Protein AF-A0AAV1JHA7-F1 (afdb_monomer_lite)

Foldseek 3Di:
DVVVVVVVVVVVVVPPPDPVPVVVVLVVVVVVVVVVLVVQVVVLVVCCVVPVPPPVSVVSVLVSVVVLLVVLVVSLVVLVVCVVVVVDDPVSVVVSCVSNDDDNDDSVNVD

Structure (mmCIF, N/CA/C/O backbone):
data_AF-A0AAV1JHA7-F1
#
_entry.id   AF-A0AAV1JHA7-F1
#
loop_
_atom_site.group_PDB
_atom_site.id
_atom_site.type_symbol
_atom_site.label_atom_id
_atom_site.label_alt_id
_atom_site.label_comp_id
_atom_site.label_asym_id
_atom_site.label_entity_id
_atom_site.label_seq_id
_atom_site.pdbx_PDB_ins_code
_atom_site.Cartn_x
_atom_site.Cartn_y
_atom_site.Cartn_z
_atom_site.occupancy
_atom_site.B_iso_or_equiv
_atom_site.auth_seq_id
_atom_site.auth_comp_id
_atom_site.auth_asym_id
_atom_site.auth_atom_id
_atom_site.pdbx_PDB_model_num
ATOM 1 N N . MET A 1 1 ? -42.515 -2.519 40.499 1.00 53.12 1 MET A N 1
ATOM 2 C CA . MET A 1 1 ? -41.252 -1.765 40.286 1.00 53.12 1 MET A CA 1
ATOM 3 C C . MET A 1 1 ? -40.104 -2.574 39.661 1.00 53.12 1 MET A C 1
ATOM 5 O O . MET A 1 1 ? -39.169 -1.951 39.180 1.00 53.12 1 MET A O 1
ATOM 9 N N . ALA A 1 2 ? -40.150 -3.915 39.604 1.00 53.50 2 ALA A N 1
ATOM 10 C CA . ALA A 1 2 ? -39.096 -4.718 38.959 1.00 53.50 2 ALA A CA 1
ATOM 11 C C . ALA A 1 2 ? -39.153 -4.698 37.414 1.00 53.50 2 ALA A C 1
ATOM 13 O O . ALA A 1 2 ? -38.124 -4.555 36.762 1.00 53.50 2 ALA A O 1
ATOM 14 N N . TYR A 1 3 ? -40.354 -4.740 36.825 1.00 51.75 3 TYR A N 1
ATOM 15 C CA . TYR A 1 3 ? -40.548 -4.763 35.366 1.00 51.75 3 TYR A CA 1
ATOM 16 C C . TYR A 1 3 ? -40.016 -3.516 34.640 1.00 51.75 3 TYR A C 1
ATOM 18 O O . TYR A 1 3 ? -39.427 -3.630 33.568 1.00 51.75 3 TYR A O 1
ATOM 26 N N . LEU A 1 4 ? -40.139 -2.336 35.258 1.00 50.50 4 LEU A N 1
ATOM 27 C CA . LEU A 1 4 ? -39.656 -1.073 34.686 1.00 50.50 4 LEU A CA 1
ATOM 28 C C . LEU A 1 4 ? -38.120 -1.038 34.562 1.00 50.50 4 LEU A C 1
ATOM 30 O O . LEU A 1 4 ? -37.595 -0.395 33.661 1.00 50.50 4 LEU A O 1
ATOM 34 N N . ARG A 1 5 ? -37.404 -1.762 35.439 1.00 51.50 5 ARG A N 1
ATOM 35 C CA . ARG A 1 5 ? -35.935 -1.870 35.418 1.00 51.50 5 ARG A CA 1
ATOM 36 C C . ARG A 1 5 ? -35.426 -2.853 34.359 1.00 51.50 5 ARG A C 1
ATOM 38 O O . ARG A 1 5 ? -34.333 -2.673 33.837 1.00 51.50 5 ARG A O 1
ATOM 45 N N . ILE A 1 6 ? -36.214 -3.877 34.030 1.00 57.44 6 ILE A N 1
ATOM 46 C CA . ILE A 1 6 ? -35.874 -4.854 32.983 1.00 57.44 6 ILE A CA 1
ATOM 47 C C . ILE A 1 6 ? -36.024 -4.214 31.596 1.00 57.44 6 ILE A C 1
ATOM 49 O O . ILE A 1 6 ? -35.157 -4.382 30.741 1.00 57.44 6 ILE A O 1
ATOM 53 N N . LEU A 1 7 ? -37.077 -3.415 31.395 1.00 53.12 7 LEU A N 1
ATOM 54 C CA . LEU A 1 7 ? -37.319 -2.684 30.146 1.00 53.12 7 LEU A CA 1
ATOM 55 C C . LEU A 1 7 ? -36.237 -1.634 29.838 1.00 53.12 7 LEU A C 1
ATOM 57 O O . LEU A 1 7 ? -35.856 -1.484 28.676 1.00 53.12 7 LEU A O 1
ATOM 61 N N . THR A 1 8 ? -35.692 -0.951 30.850 1.00 57.16 8 THR A N 1
ATOM 62 C CA . THR A 1 8 ? -34.573 -0.005 30.669 1.00 57.16 8 THR A CA 1
ATOM 63 C C . THR A 1 8 ? -33.238 -0.695 30.374 1.00 57.16 8 THR A C 1
ATOM 65 O O . THR A 1 8 ? -32.444 -0.185 29.588 1.00 57.16 8 THR A O 1
ATOM 68 N N . LEU A 1 9 ? -32.992 -1.885 30.932 1.00 54.78 9 LEU A N 1
ATOM 69 C CA . LEU A 1 9 ? -31.807 -2.692 30.606 1.00 54.78 9 LEU A CA 1
ATOM 70 C C . LEU A 1 9 ? -31.854 -3.265 29.178 1.00 54.78 9 LEU A C 1
ATOM 72 O O . LEU A 1 9 ? -30.826 -3.287 28.503 1.00 54.78 9 LEU A O 1
ATOM 76 N N . LEU A 1 10 ? -33.034 -3.668 28.689 1.00 52.94 10 LEU A N 1
ATOM 77 C CA . LEU A 1 10 ? -33.204 -4.175 27.318 1.00 52.94 10 LEU A CA 1
ATOM 78 C C . LEU A 1 10 ? -33.075 -3.084 26.242 1.00 52.94 10 LEU A C 1
ATOM 80 O O . LEU A 1 10 ? -32.709 -3.369 25.107 1.00 52.94 10 LEU A O 1
ATOM 84 N N . SER A 1 11 ? -33.375 -1.830 26.580 1.00 55.50 11 SER A N 1
ATOM 85 C CA . SER A 1 11 ? -33.292 -0.712 25.630 1.00 55.50 11 SER A CA 1
ATOM 86 C C . SER A 1 11 ? -31.854 -0.214 25.428 1.00 55.50 11 SER A C 1
ATOM 88 O O . SER A 1 11 ? -31.531 0.295 24.359 1.00 55.50 11 SER A O 1
ATOM 90 N N . LEU A 1 12 ? -30.952 -0.443 26.390 1.00 52.84 12 LEU A N 1
ATOM 91 C CA . LEU A 1 12 ? -29.522 -0.115 26.275 1.00 52.84 12 LEU A CA 1
ATOM 92 C C . LEU A 1 12 ? -28.733 -1.079 25.369 1.00 52.84 12 LEU A C 1
ATOM 94 O O . LEU A 1 12 ? -27.658 -0.718 24.886 1.00 52.84 12 LEU A O 1
ATOM 98 N N . THR A 1 13 ? -29.236 -2.289 25.108 1.00 55.78 13 THR A N 1
ATOM 99 C CA . THR A 1 13 ? -28.547 -3.270 24.248 1.00 55.78 13 THR A CA 1
ATOM 100 C C . THR A 1 13 ? -28.842 -3.084 22.757 1.00 55.78 13 THR A C 1
ATOM 102 O O . THR A 1 13 ? -28.037 -3.512 21.931 1.00 55.78 13 THR A O 1
ATOM 105 N N . LEU A 1 14 ? -29.925 -2.385 22.398 1.00 52.12 14 LEU A N 1
ATOM 106 C CA . LEU A 1 14 ? -30.350 -2.182 21.004 1.00 52.12 14 LEU A CA 1
ATOM 107 C C . LEU A 1 14 ? -29.624 -1.030 20.281 1.00 52.12 14 LEU A C 1
ATOM 109 O O . LEU A 1 14 ? -29.590 -1.004 19.055 1.00 52.12 14 LEU A O 1
ATOM 113 N N . PHE A 1 15 ? -28.968 -0.113 21.000 1.00 52.34 15 PHE A N 1
ATOM 114 C CA . PHE A 1 15 ? -28.280 1.040 20.390 1.00 52.34 15 PHE A CA 1
ATOM 115 C C . PHE A 1 15 ? -26.831 0.779 19.938 1.00 52.34 15 PHE A C 1
ATOM 117 O O . PHE A 1 15 ? -26.145 1.701 19.497 1.00 52.34 15 PHE A O 1
ATOM 124 N N . LYS A 1 16 ? -26.332 -0.463 19.995 1.00 51.88 16 LYS A N 1
ATOM 125 C CA . LYS A 1 16 ? -24.939 -0.771 19.610 1.00 51.88 16 LYS A CA 1
ATOM 126 C C . LYS A 1 16 ? -24.688 -0.925 18.098 1.00 51.88 16 LYS A C 1
ATOM 128 O O . LYS A 1 16 ? -23.547 -1.157 17.713 1.00 51.88 16 LYS A O 1
ATOM 133 N N . GLY A 1 17 ? -25.699 -0.774 17.239 1.00 52.25 17 GLY A N 1
ATOM 134 C CA . GLY A 1 17 ? -25.602 -1.157 15.820 1.00 52.25 17 GLY A CA 1
ATOM 135 C C . GLY A 1 17 ? -25.186 -0.086 14.800 1.00 52.25 17 GLY A C 1
ATOM 136 O O . GLY A 1 17 ? -24.914 -0.437 13.661 1.00 52.25 17 GLY A O 1
ATOM 137 N N . CYS A 1 18 ? -25.120 1.206 15.140 1.00 47.34 18 CYS A N 1
ATOM 138 C CA . CYS A 1 18 ? -25.147 2.267 14.112 1.00 47.34 18 CYS A CA 1
ATOM 139 C C . CYS A 1 18 ? -23.782 2.905 13.749 1.00 47.34 18 CYS A C 1
ATOM 141 O O . CYS A 1 18 ? -23.739 4.061 13.334 1.00 47.34 18 CYS A O 1
ATOM 143 N N . LYS A 1 19 ? -22.656 2.197 13.929 1.00 53.97 19 LYS A N 1
ATOM 144 C CA . LYS A 1 19 ? -21.303 2.700 13.575 1.00 53.97 19 LYS A CA 1
ATOM 145 C C . LYS A 1 19 ? -20.482 1.791 12.646 1.00 53.97 19 LYS A C 1
ATOM 147 O O . LYS A 1 19 ? -19.396 2.197 12.248 1.00 53.97 19 LYS A O 1
ATOM 152 N N . SER A 1 20 ? -20.954 0.588 12.306 1.00 56.28 20 SER A N 1
ATOM 153 C CA . SER A 1 20 ? -20.162 -0.368 11.511 1.00 56.28 20 SER A CA 1
ATOM 154 C C . SER A 1 20 ? -20.052 0.006 10.029 1.00 56.28 20 SER A C 1
ATOM 156 O O . SER A 1 20 ? -18.992 -0.186 9.446 1.00 56.28 20 SER A O 1
ATOM 158 N N . GLY A 1 21 ? -21.091 0.615 9.441 1.00 67.44 21 GLY A N 1
ATOM 159 C CA . GLY A 1 21 ? -21.144 0.874 7.994 1.00 67.44 21 GLY A CA 1
ATOM 160 C C . GLY A 1 21 ? -20.022 1.769 7.449 1.00 67.44 21 GLY A C 1
ATOM 161 O O . GLY A 1 21 ? -19.554 1.545 6.339 1.00 67.44 21 GLY A O 1
ATOM 162 N N . ASP A 1 22 ? -19.547 2.741 8.231 1.00 84.81 22 ASP A N 1
ATOM 163 C CA . ASP A 1 22 ? -18.475 3.654 7.801 1.00 84.81 22 ASP A CA 1
ATOM 164 C C . ASP A 1 22 ? -17.091 2.974 7.832 1.00 84.81 22 ASP A C 1
ATOM 166 O O . ASP A 1 22 ? -16.278 3.129 6.922 1.00 84.81 22 ASP A O 1
ATOM 170 N N . ILE A 1 23 ? -16.836 2.134 8.843 1.00 93.31 23 ILE A N 1
ATOM 171 C CA . ILE A 1 23 ? -15.570 1.393 8.958 1.00 93.31 23 ILE A CA 1
ATOM 172 C C . ILE A 1 23 ? -15.505 0.280 7.912 1.00 93.31 23 ILE A C 1
ATOM 174 O O . ILE A 1 23 ? -14.463 0.096 7.289 1.00 93.31 23 ILE A O 1
ATOM 178 N N . ASP A 1 24 ? -16.599 -0.445 7.686 1.00 93.12 24 ASP A N 1
ATOM 179 C CA . ASP A 1 24 ? -16.624 -1.523 6.695 1.00 93.12 24 ASP A CA 1
ATOM 180 C C . ASP A 1 24 ? -16.401 -0.974 5.275 1.00 93.12 24 ASP A C 1
ATOM 182 O O . ASP A 1 24 ? -15.542 -1.484 4.553 1.00 93.12 24 ASP A O 1
ATOM 186 N N . ASN A 1 25 ? -17.057 0.139 4.923 1.00 95.06 25 ASN A N 1
ATOM 187 C CA . ASN A 1 25 ? -16.813 0.847 3.663 1.00 95.06 25 ASN A CA 1
ATOM 188 C C . ASN A 1 25 ? -15.364 1.362 3.559 1.00 95.06 25 ASN A C 1
ATOM 190 O O . ASN A 1 25 ? -14.732 1.272 2.508 1.00 95.06 25 ASN A O 1
ATOM 194 N N . PHE A 1 26 ? -14.779 1.851 4.659 1.00 96.31 26 PHE A N 1
ATOM 195 C CA . PHE A 1 26 ? -13.369 2.251 4.668 1.00 96.31 26 PHE A CA 1
ATOM 196 C C . PHE A 1 26 ? -12.425 1.084 4.325 1.00 96.31 26 PHE A C 1
ATOM 198 O O . PHE A 1 26 ? -11.472 1.266 3.564 1.00 96.31 26 PHE A O 1
ATOM 205 N N . PHE A 1 27 ? -12.696 -0.124 4.828 1.00 97.44 27 PHE A N 1
ATOM 206 C CA . PHE A 1 27 ? -11.927 -1.318 4.461 1.00 97.44 27 PHE A CA 1
ATOM 207 C C . PHE A 1 27 ? -12.169 -1.761 3.014 1.00 97.44 27 PHE A C 1
ATOM 209 O O . PHE A 1 27 ? -11.234 -2.232 2.368 1.00 97.44 27 PHE A O 1
ATOM 216 N N . GLU A 1 28 ? -13.378 -1.584 2.481 1.00 97.31 28 GLU A N 1
ATOM 217 C CA . GLU A 1 28 ? -13.664 -1.835 1.066 1.00 97.31 28 GLU A CA 1
ATOM 218 C C . GLU A 1 28 ? -12.819 -0.934 0.154 1.00 97.31 28 GLU A C 1
ATOM 220 O O . GLU A 1 28 ? -12.156 -1.428 -0.761 1.00 97.31 28 GLU A O 1
ATOM 225 N N . VAL A 1 29 ? -12.735 0.363 0.468 1.00 97.50 29 VAL A N 1
ATOM 226 C CA . VAL A 1 29 ? -11.859 1.309 -0.241 1.00 97.50 29 VAL A CA 1
ATOM 227 C C . VAL A 1 29 ? -10.393 0.867 -0.172 1.00 97.50 29 VAL A C 1
ATOM 229 O O . VAL A 1 29 ? -9.725 0.801 -1.203 1.00 97.50 29 VAL A O 1
ATOM 232 N N . ILE A 1 30 ? -9.895 0.493 1.014 1.00 98.12 30 ILE A N 1
ATOM 233 C CA . ILE A 1 30 ? -8.516 -0.002 1.179 1.00 98.12 30 ILE A CA 1
ATOM 234 C C . ILE A 1 30 ? -8.250 -1.233 0.303 1.00 98.12 30 ILE A C 1
ATOM 236 O O . ILE A 1 30 ? -7.177 -1.344 -0.300 1.00 98.12 30 ILE A O 1
ATOM 240 N N . ASN A 1 31 ? -9.199 -2.167 0.239 1.00 98.06 31 ASN A N 1
ATOM 241 C CA . ASN A 1 31 ? -9.057 -3.391 -0.544 1.00 98.06 31 ASN A CA 1
ATOM 242 C C . ASN A 1 31 ? -9.016 -3.090 -2.045 1.00 98.06 31 ASN A C 1
ATOM 244 O O . ASN A 1 31 ? -8.117 -3.575 -2.733 1.00 98.06 31 ASN A O 1
ATOM 248 N N . ASN A 1 32 ? -9.925 -2.246 -2.536 1.00 98.38 32 ASN A N 1
ATOM 249 C CA . ASN A 1 32 ? -9.971 -1.843 -3.942 1.00 98.38 32 ASN A CA 1
ATOM 250 C C . ASN A 1 32 ? -8.685 -1.118 -4.365 1.00 98.38 32 ASN A C 1
ATOM 252 O O . ASN A 1 32 ? -8.072 -1.466 -5.375 1.00 98.38 32 ASN A O 1
ATOM 256 N N . ASP A 1 33 ? -8.208 -0.177 -3.549 1.00 98.19 33 ASP A N 1
ATOM 257 C CA . ASP A 1 33 ? -6.935 0.505 -3.792 1.00 98.19 33 ASP A CA 1
ATOM 258 C C . ASP A 1 33 ? -5.760 -0.482 -3.784 1.00 98.19 33 ASP A C 1
ATOM 260 O O . ASP A 1 33 ? -4.862 -0.405 -4.627 1.00 98.19 33 ASP A O 1
ATOM 264 N N . THR A 1 34 ? -5.769 -1.450 -2.863 1.00 97.44 34 THR A N 1
ATOM 265 C CA . THR A 1 34 ? -4.733 -2.487 -2.792 1.00 97.44 34 THR A CA 1
ATOM 266 C C . THR A 1 34 ? -4.683 -3.314 -4.070 1.00 97.44 34 THR A C 1
ATOM 268 O O . THR A 1 34 ? -3.589 -3.537 -4.587 1.00 97.44 34 THR A O 1
ATOM 271 N N . VAL A 1 35 ? -5.838 -3.726 -4.599 1.00 98.06 35 VAL A N 1
ATOM 272 C CA . VAL A 1 35 ? -5.939 -4.450 -5.875 1.00 98.06 35 VAL A CA 1
ATOM 273 C C . VAL A 1 35 ? -5.365 -3.615 -7.019 1.00 98.06 35 VAL A C 1
ATOM 275 O O . VAL A 1 35 ? -4.529 -4.116 -7.770 1.00 98.06 35 VAL A O 1
ATOM 278 N N . ASN A 1 36 ? -5.726 -2.334 -7.105 1.00 98.06 36 ASN A N 1
ATOM 279 C CA . ASN A 1 36 ? -5.240 -1.434 -8.156 1.00 98.06 36 ASN A CA 1
ATOM 280 C C . ASN A 1 36 ? -3.718 -1.250 -8.112 1.00 98.06 36 ASN A C 1
ATOM 282 O O . ASN A 1 36 ? -3.033 -1.340 -9.131 1.00 98.06 36 ASN A O 1
ATOM 286 N N . TYR A 1 37 ? -3.160 -1.021 -6.925 1.00 97.56 37 TYR A N 1
ATOM 287 C CA . TYR A 1 37 ? -1.713 -0.931 -6.758 1.00 97.56 37 TYR A CA 1
ATOM 288 C C . TYR A 1 37 ? -1.014 -2.255 -7.081 1.00 97.56 37 TYR A C 1
ATOM 290 O O . TYR A 1 37 ? 0.024 -2.233 -7.735 1.00 97.56 37 TYR A O 1
ATOM 298 N N . ASN A 1 38 ? -1.573 -3.397 -6.673 1.00 97.31 38 ASN A N 1
ATOM 299 C CA . ASN A 1 38 ? -0.992 -4.700 -6.991 1.00 97.31 38 ASN A CA 1
ATOM 300 C C . ASN A 1 38 ? -0.971 -4.946 -8.505 1.00 97.31 38 ASN A C 1
ATOM 302 O O . ASN A 1 38 ? 0.050 -5.391 -9.020 1.00 97.31 38 ASN A O 1
ATOM 306 N N . ALA A 1 39 ? -2.047 -4.603 -9.219 1.00 98.19 39 ALA A N 1
ATOM 307 C CA . ALA A 1 39 ? -2.101 -4.691 -10.677 1.00 98.19 39 ALA A CA 1
ATOM 308 C C . ALA A 1 39 ? -1.036 -3.802 -11.342 1.00 98.19 39 ALA A C 1
ATOM 310 O O . ALA A 1 39 ? -0.264 -4.276 -12.171 1.00 98.19 39 ALA A O 1
ATOM 311 N N . ASN A 1 40 ? -0.922 -2.538 -10.920 1.00 97.69 40 ASN A N 1
ATOM 312 C CA . ASN A 1 40 ? 0.081 -1.614 -11.457 1.00 97.69 40 ASN A CA 1
ATOM 313 C C . ASN A 1 40 ? 1.521 -2.066 -11.168 1.00 97.69 40 ASN A C 1
ATOM 315 O O . ASN A 1 40 ? 2.384 -1.985 -12.040 1.00 97.69 40 ASN A O 1
ATOM 319 N N . GLY A 1 41 ? 1.787 -2.543 -9.950 1.00 97.44 41 GLY A N 1
ATOM 320 C CA . GLY A 1 41 ? 3.097 -3.065 -9.568 1.00 97.44 41 GLY A CA 1
ATOM 321 C C . GLY A 1 41 ? 3.465 -4.327 -10.348 1.00 97.44 41 GLY A C 1
ATOM 322 O O . GLY A 1 41 ? 4.600 -4.445 -10.806 1.00 97.44 41 GLY A O 1
ATOM 323 N N . ALA A 1 42 ? 2.504 -5.235 -10.544 1.00 98.00 42 ALA A N 1
ATOM 324 C CA . ALA A 1 42 ? 2.689 -6.442 -11.342 1.00 98.00 42 ALA A CA 1
ATOM 325 C C . ALA A 1 42 ? 2.980 -6.114 -12.812 1.00 98.00 42 ALA A C 1
ATOM 327 O O . ALA A 1 42 ? 3.898 -6.693 -13.384 1.00 98.00 42 ALA A O 1
ATOM 328 N N .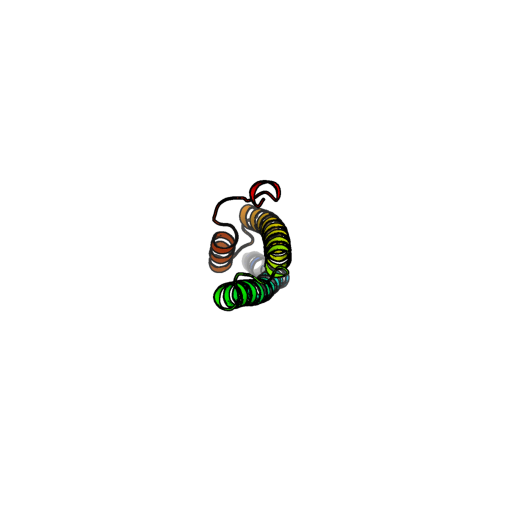 GLU A 1 43 ? 2.272 -5.145 -13.396 1.00 97.56 43 GLU A N 1
ATOM 329 C CA . GLU A 1 43 ? 2.522 -4.693 -14.767 1.00 97.56 43 GLU A CA 1
ATOM 330 C C . GLU A 1 43 ? 3.925 -4.091 -14.920 1.00 97.56 43 GLU A C 1
ATOM 332 O O . GLU A 1 43 ? 4.656 -4.446 -15.839 1.00 97.56 43 GLU A O 1
ATOM 337 N N . ILE A 1 44 ? 4.354 -3.222 -13.998 1.00 97.19 44 ILE A N 1
ATOM 338 C CA . ILE A 1 44 ? 5.716 -2.658 -14.022 1.00 97.19 44 ILE A CA 1
ATOM 339 C C . ILE A 1 44 ? 6.768 -3.771 -13.914 1.00 97.19 44 ILE A C 1
ATOM 341 O O . ILE A 1 44 ? 7.754 -3.757 -14.652 1.00 97.19 44 ILE A O 1
ATOM 345 N N . ALA A 1 45 ? 6.560 -4.739 -13.017 1.00 96.81 45 ALA A N 1
ATOM 346 C CA . ALA A 1 45 ? 7.468 -5.869 -12.848 1.00 96.81 45 ALA A CA 1
ATOM 347 C C . ALA A 1 45 ? 7.528 -6.749 -14.106 1.00 96.81 45 ALA A C 1
ATOM 349 O O . ALA A 1 45 ? 8.616 -7.139 -14.528 1.00 96.81 45 ALA A O 1
ATOM 350 N N . TRP A 1 46 ? 6.379 -7.015 -14.730 1.00 97.56 46 TRP A N 1
ATOM 351 C CA . TRP A 1 46 ? 6.290 -7.769 -15.976 1.00 97.56 46 TRP A CA 1
ATOM 352 C C . TRP A 1 46 ? 7.036 -7.071 -17.114 1.00 97.56 46 TRP A C 1
ATOM 354 O O . TRP A 1 46 ? 7.886 -7.684 -17.756 1.00 97.56 46 TRP A O 1
ATOM 364 N N . GLN A 1 47 ? 6.791 -5.773 -17.314 1.00 96.94 47 GLN A N 1
ATOM 365 C CA . GLN A 1 47 ? 7.468 -4.983 -18.345 1.00 96.94 4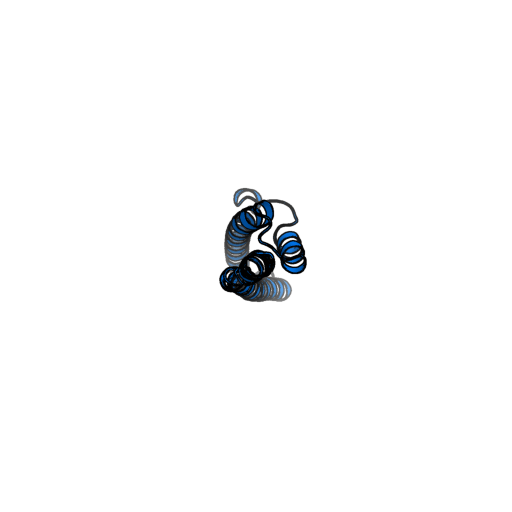7 GLN A CA 1
ATOM 366 C C . GLN A 1 47 ? 8.987 -4.936 -18.132 1.00 96.94 47 GLN A C 1
ATOM 368 O O . GLN A 1 47 ? 9.747 -5.085 -19.084 1.00 96.94 47 GLN A O 1
ATOM 373 N N . SER A 1 48 ? 9.433 -4.809 -16.879 1.00 95.50 48 SER A N 1
ATOM 374 C CA . SER A 1 48 ? 10.856 -4.872 -16.522 1.00 95.50 48 SER A CA 1
ATOM 375 C C . SER A 1 48 ? 11.490 -6.224 -16.860 1.00 95.50 48 SER A C 1
ATOM 377 O O . SER A 1 48 ? 12.633 -6.278 -17.306 1.00 95.50 48 SER A O 1
ATOM 379 N N . ALA A 1 49 ? 10.745 -7.323 -16.715 1.00 96.56 49 ALA A N 1
ATOM 380 C CA . ALA A 1 49 ? 11.237 -8.654 -17.053 1.00 96.56 49 ALA A CA 1
ATOM 381 C C . ALA A 1 49 ? 11.372 -8.878 -18.570 1.00 96.56 49 ALA A C 1
ATOM 383 O O . ALA A 1 49 ? 12.314 -9.540 -19.002 1.00 96.56 49 ALA A O 1
ATOM 384 N N . ILE A 1 50 ? 10.454 -8.336 -19.380 1.00 97.19 50 ILE A N 1
ATOM 385 C CA . ILE A 1 50 ? 10.464 -8.529 -20.842 1.00 97.19 50 ILE A CA 1
ATOM 386 C C . ILE A 1 50 ? 11.311 -7.492 -21.589 1.00 97.19 50 ILE A C 1
ATOM 388 O O . ILE A 1 50 ? 11.856 -7.799 -22.647 1.00 97.19 50 ILE A O 1
ATOM 392 N N . ASN A 1 51 ? 11.424 -6.271 -21.062 1.00 95.31 51 ASN A N 1
ATOM 393 C CA . ASN A 1 51 ? 12.185 -5.180 -21.663 1.00 95.31 51 ASN A CA 1
ATOM 394 C C . ASN A 1 51 ? 12.877 -4.324 -20.583 1.00 95.31 51 ASN A C 1
ATOM 396 O O . ASN A 1 51 ? 12.472 -3.186 -20.330 1.00 95.31 51 ASN A O 1
ATOM 400 N N . PRO A 1 52 ? 13.947 -4.839 -19.952 1.00 91.38 52 PRO A N 1
ATOM 401 C CA . PRO A 1 52 ? 14.607 -4.172 -18.825 1.00 91.38 52 PRO A CA 1
ATOM 402 C C . PRO A 1 52 ? 15.248 -2.824 -19.184 1.00 91.38 52 PRO A C 1
ATOM 404 O O . PRO A 1 52 ? 15.519 -2.019 -18.298 1.00 91.38 52 PRO A O 1
ATOM 407 N N . ASN A 1 53 ? 15.486 -2.565 -20.473 1.00 93.62 53 ASN A N 1
ATOM 408 C CA . ASN A 1 53 ? 16.141 -1.348 -20.952 1.00 93.62 53 ASN A CA 1
ATOM 409 C C . ASN A 1 53 ? 15.150 -0.248 -21.366 1.00 93.62 53 ASN A C 1
ATOM 411 O O . ASN A 1 53 ? 15.580 0.769 -21.910 1.00 93.62 53 ASN A O 1
ATOM 415 N N . ASP A 1 54 ? 13.842 -0.429 -21.144 1.00 93.31 54 ASP A N 1
ATOM 416 C CA . ASP A 1 54 ? 12.857 0.619 -21.411 1.00 93.31 54 ASP A CA 1
ATOM 417 C C . ASP A 1 54 ? 13.111 1.831 -20.487 1.00 93.31 54 ASP A C 1
ATOM 41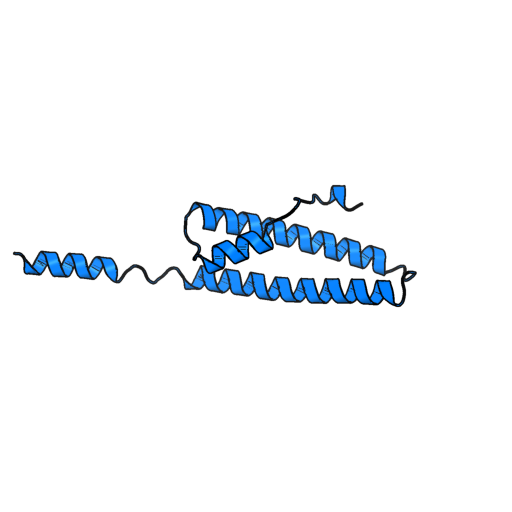9 O O . ASP A 1 54 ? 12.918 1.745 -19.266 1.00 93.31 54 ASP A O 1
ATOM 423 N N . PRO A 1 55 ? 13.502 2.994 -21.046 1.00 90.75 55 PRO A N 1
ATOM 424 C CA . PRO A 1 55 ? 13.850 4.171 -20.255 1.00 90.75 55 PRO A CA 1
ATOM 425 C C . PRO A 1 55 ? 12.649 4.759 -19.498 1.00 90.75 55 PRO A C 1
ATOM 427 O O . PRO A 1 55 ? 12.825 5.535 -18.557 1.00 90.75 55 PRO A O 1
ATOM 430 N N . THR A 1 56 ? 11.416 4.402 -19.871 1.00 92.81 56 THR A N 1
ATOM 431 C CA . THR A 1 56 ? 10.201 4.863 -19.191 1.00 92.81 56 THR A CA 1
ATOM 432 C C . THR A 1 56 ? 9.934 4.109 -17.887 1.00 92.81 56 THR A C 1
ATOM 434 O O . THR A 1 56 ? 9.286 4.659 -16.988 1.00 92.81 56 THR A O 1
ATOM 437 N N . LEU A 1 57 ? 10.458 2.884 -17.736 1.00 92.69 57 LEU A N 1
ATOM 438 C CA . LEU A 1 57 ? 10.175 2.028 -16.580 1.00 92.69 57 LEU A CA 1
ATOM 439 C C . LEU A 1 57 ? 10.700 2.607 -15.276 1.00 92.69 57 LEU A C 1
ATOM 441 O O . LEU A 1 57 ? 10.000 2.537 -14.269 1.00 92.69 57 LEU A O 1
ATOM 445 N N . VAL A 1 58 ? 11.874 3.241 -15.297 1.00 90.38 58 VAL A N 1
ATOM 446 C CA . VAL A 1 58 ? 12.471 3.858 -14.103 1.00 90.38 58 VAL A CA 1
ATOM 447 C C . VAL A 1 58 ? 11.533 4.914 -13.517 1.00 90.38 58 VAL A C 1
ATOM 449 O O . VAL A 1 58 ? 11.186 4.869 -12.336 1.00 90.38 58 VAL A O 1
ATOM 452 N N . ASN A 1 59 ? 11.040 5.828 -14.357 1.00 92.38 59 ASN A N 1
ATOM 453 C CA . ASN A 1 59 ? 10.128 6.882 -13.917 1.00 92.38 59 ASN A CA 1
ATOM 454 C C . ASN A 1 59 ? 8.765 6.321 -13.486 1.00 92.38 59 ASN A C 1
ATOM 456 O O . ASN A 1 59 ? 8.195 6.779 -12.494 1.00 92.38 59 ASN A O 1
ATOM 460 N N . ARG A 1 60 ? 8.238 5.313 -14.194 1.00 94.69 60 ARG A N 1
ATOM 461 C CA . ARG A 1 60 ? 6.977 4.649 -13.823 1.00 94.69 60 ARG A CA 1
ATOM 462 C C . ARG A 1 60 ? 7.089 3.938 -12.474 1.00 94.69 60 ARG A C 1
ATOM 464 O O . ARG A 1 60 ? 6.203 4.111 -11.638 1.00 94.69 60 ARG A O 1
ATOM 471 N N . ALA A 1 61 ? 8.176 3.205 -12.241 1.00 94.06 61 ALA A N 1
ATOM 472 C CA . ALA A 1 61 ? 8.451 2.515 -10.985 1.00 94.06 61 ALA A CA 1
ATOM 473 C C . ALA A 1 61 ? 8.589 3.501 -9.820 1.00 94.06 61 ALA A C 1
ATOM 475 O O . ALA A 1 61 ? 7.926 3.326 -8.798 1.00 94.06 61 ALA A O 1
ATOM 476 N N . ALA A 1 62 ? 9.355 4.581 -9.999 1.00 91.88 62 ALA A N 1
ATOM 477 C CA . ALA A 1 62 ? 9.523 5.613 -8.978 1.00 91.88 62 ALA A CA 1
ATOM 478 C C . ALA A 1 62 ? 8.190 6.298 -8.621 1.00 91.88 62 ALA A C 1
ATOM 480 O O . ALA A 1 62 ? 7.853 6.455 -7.444 1.00 91.88 62 ALA A O 1
ATOM 481 N N . ASN A 1 63 ? 7.385 6.658 -9.628 1.00 94.19 63 ASN A N 1
ATOM 482 C CA . ASN A 1 63 ? 6.067 7.260 -9.413 1.00 94.19 63 ASN A CA 1
ATOM 483 C C . ASN A 1 63 ? 5.100 6.296 -8.709 1.00 94.19 63 ASN A C 1
ATOM 485 O O . ASN A 1 63 ? 4.385 6.701 -7.787 1.00 94.19 63 ASN A O 1
ATOM 489 N N . TYR A 1 64 ? 5.101 5.020 -9.108 1.00 95.38 64 TYR A N 1
ATOM 490 C CA . TYR A 1 64 ? 4.323 3.969 -8.458 1.00 95.38 64 TYR A CA 1
ATOM 491 C C . TYR A 1 64 ? 4.713 3.813 -6.985 1.00 95.38 64 TYR A C 1
ATOM 493 O O . TYR A 1 64 ? 3.843 3.900 -6.117 1.00 95.38 64 TYR A O 1
ATOM 501 N N . GLN A 1 65 ? 6.007 3.652 -6.691 1.00 93.19 65 GLN A N 1
ATOM 502 C CA . GLN A 1 65 ? 6.512 3.480 -5.328 1.00 93.19 65 GLN A CA 1
ATOM 503 C C . GLN A 1 65 ? 6.148 4.677 -4.448 1.00 93.19 65 GLN A C 1
ATOM 505 O O . GLN A 1 65 ? 5.569 4.500 -3.374 1.00 93.19 65 GLN A O 1
ATOM 510 N N . LYS A 1 66 ? 6.387 5.903 -4.936 1.00 91.88 66 LYS A N 1
ATOM 511 C CA . LYS A 1 66 ? 6.021 7.139 -4.232 1.00 91.88 66 LYS A CA 1
ATOM 512 C C . LYS A 1 66 ? 4.531 7.188 -3.902 1.00 91.88 66 LYS A C 1
ATOM 514 O O . LYS A 1 66 ? 4.158 7.488 -2.765 1.00 91.88 66 LYS A O 1
ATOM 519 N N . SER A 1 67 ? 3.680 6.910 -4.891 1.00 94.50 67 SER A N 1
ATOM 520 C CA . SER A 1 67 ? 2.225 6.923 -4.721 1.00 94.50 67 SER A CA 1
ATOM 521 C C . SER A 1 67 ? 1.775 5.868 -3.709 1.00 94.50 67 SER A C 1
ATOM 523 O O . SER A 1 67 ? 1.056 6.200 -2.763 1.00 94.50 67 SER A O 1
ATOM 525 N N . ARG A 1 68 ? 2.256 4.625 -3.853 1.00 94.31 68 ARG A N 1
ATOM 526 C CA . ARG A 1 68 ? 1.903 3.497 -2.984 1.00 94.31 68 ARG A CA 1
ATOM 527 C C . ARG A 1 68 ? 2.282 3.758 -1.533 1.00 94.31 68 ARG A C 1
ATOM 529 O O . ARG A 1 68 ? 1.439 3.587 -0.659 1.00 94.31 68 ARG A O 1
ATOM 536 N N . ILE A 1 69 ? 3.509 4.206 -1.275 1.00 91.88 69 ILE A N 1
ATOM 537 C CA . ILE A 1 69 ? 3.995 4.463 0.088 1.00 91.88 69 ILE A CA 1
ATOM 538 C C . ILE A 1 69 ? 3.237 5.628 0.721 1.00 91.88 69 ILE A C 1
ATOM 540 O O . ILE A 1 69 ? 2.779 5.527 1.858 1.00 91.88 69 ILE A O 1
ATOM 544 N N . SER A 1 70 ? 3.013 6.707 -0.033 1.00 92.56 70 SER A N 1
ATOM 545 C CA . SER A 1 70 ? 2.238 7.851 0.461 1.00 92.56 70 SER A CA 1
ATOM 546 C C 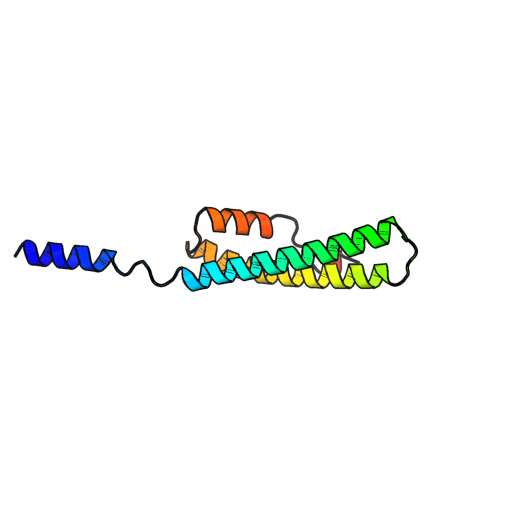. SER A 1 70 ? 0.808 7.454 0.829 1.00 92.56 70 SER A C 1
ATOM 548 O O . SER A 1 70 ? 0.282 7.893 1.850 1.00 92.56 70 SER A O 1
ATOM 550 N N . TRP A 1 71 ? 0.162 6.632 0.000 1.00 95.62 71 TRP A N 1
ATOM 551 C CA . TRP A 1 71 ? -1.168 6.100 0.284 1.00 95.62 71 TRP A CA 1
ATOM 552 C C . TRP A 1 71 ? -1.165 5.181 1.509 1.00 95.62 71 TRP A C 1
ATOM 554 O O . TRP A 1 71 ? -1.972 5.386 2.416 1.00 95.62 71 TRP A O 1
ATOM 564 N N . GLN A 1 72 ? -0.225 4.237 1.575 1.00 94.88 72 GLN A N 1
ATOM 565 C CA . GLN A 1 72 ? -0.126 3.258 2.655 1.00 94.88 72 GLN A CA 1
ATOM 566 C C . GLN A 1 72 ? 0.082 3.945 4.004 1.00 94.88 72 GLN A C 1
ATOM 568 O O . GLN A 1 72 ? -0.650 3.650 4.944 1.00 94.88 72 GLN A O 1
ATOM 573 N N . ASN A 1 73 ? 0.986 4.926 4.081 1.00 93.12 73 ASN A N 1
ATOM 574 C CA . ASN A 1 73 ? 1.222 5.703 5.299 1.00 93.12 73 ASN A CA 1
ATOM 575 C C . ASN A 1 73 ? -0.063 6.398 5.778 1.00 93.12 73 ASN A C 1
ATOM 577 O O . ASN A 1 73 ? -0.468 6.217 6.925 1.00 93.12 73 ASN A O 1
ATOM 581 N N . ARG A 1 74 ? -0.783 7.090 4.879 1.00 94.75 74 ARG A N 1
ATOM 582 C CA . ARG A 1 74 ? -2.058 7.747 5.225 1.00 94.75 74 ARG A CA 1
ATOM 583 C C . ARG A 1 74 ? -3.124 6.763 5.708 1.00 94.75 74 ARG A C 1
ATOM 585 O O . ARG A 1 74 ? -3.892 7.096 6.609 1.00 94.75 74 ARG A O 1
ATOM 592 N N . MET A 1 75 ? -3.223 5.584 5.092 1.00 96.69 75 MET A N 1
ATOM 593 C CA . MET A 1 75 ? -4.179 4.562 5.530 1.00 96.69 75 MET A CA 1
ATOM 594 C C . MET A 1 75 ? -3.780 3.993 6.891 1.00 96.69 75 MET A C 1
ATOM 596 O O . MET A 1 75 ? -4.630 3.860 7.768 1.00 96.69 75 MET A O 1
ATOM 600 N N . CYS A 1 76 ? -2.492 3.734 7.106 1.00 95.44 76 CYS A N 1
ATOM 601 C CA . CYS A 1 76 ? -1.977 3.215 8.365 1.00 95.44 76 CYS A CA 1
ATOM 602 C C . CYS A 1 76 ? -2.170 4.179 9.537 1.00 95.44 76 CYS A C 1
ATOM 604 O O . CYS A 1 76 ? -2.555 3.728 10.614 1.00 95.44 76 CYS A O 1
ATOM 606 N N . ASP A 1 77 ? -2.020 5.489 9.331 1.00 94.75 77 ASP A N 1
ATOM 607 C CA . ASP A 1 77 ? -2.301 6.488 10.370 1.00 94.75 77 ASP A CA 1
ATOM 608 C C . ASP A 1 77 ? -3.780 6.468 10.793 1.00 94.75 77 ASP A C 1
ATOM 610 O O . ASP A 1 77 ? -4.109 6.455 11.984 1.00 94.75 77 ASP A O 1
ATOM 614 N N . LYS A 1 78 ? -4.697 6.380 9.819 1.00 96.44 78 LYS A N 1
ATOM 615 C CA . LYS A 1 78 ? -6.140 6.251 10.084 1.00 96.44 78 LYS A CA 1
ATOM 616 C C . LYS A 1 78 ? -6.468 4.945 10.810 1.00 96.44 78 LYS A C 1
ATOM 618 O O . LYS A 1 78 ? -7.215 4.950 11.789 1.00 96.44 78 LYS A O 1
ATOM 623 N N . LEU A 1 79 ? -5.896 3.828 10.363 1.00 96.81 79 LEU A N 1
ATOM 624 C CA . LEU A 1 79 ? -6.107 2.515 10.973 1.00 96.81 79 LEU A CA 1
ATOM 625 C C . LEU A 1 79 ? -5.545 2.443 12.394 1.00 96.81 79 LEU A C 1
ATOM 627 O O . LEU A 1 79 ? -6.177 1.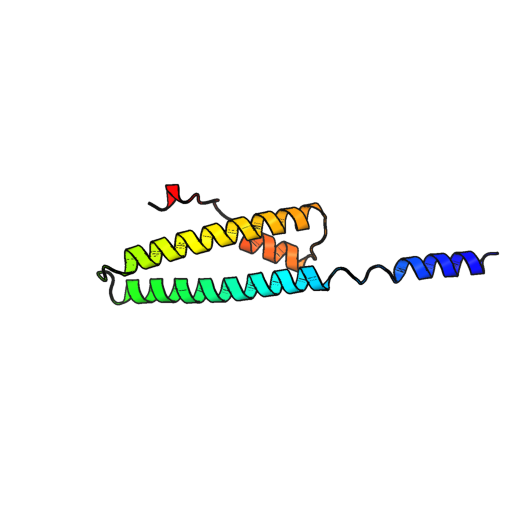830 13.254 1.00 96.81 79 LEU A O 1
ATOM 631 N N . ALA A 1 80 ? -4.416 3.099 12.669 1.00 95.44 80 ALA A N 1
ATOM 632 C CA . ALA A 1 80 ? -3.865 3.212 14.014 1.00 95.44 80 ALA A CA 1
ATOM 633 C C . ALA A 1 80 ? -4.850 3.933 14.946 1.00 95.44 80 ALA A C 1
ATOM 635 O O . ALA A 1 80 ? -5.156 3.428 16.027 1.00 95.44 80 ALA A O 1
ATOM 636 N N . ALA A 1 81 ? -5.432 5.054 14.506 1.00 95.69 81 ALA A N 1
ATOM 637 C CA . ALA A 1 81 ? -6.443 5.770 15.284 1.00 95.69 81 ALA A CA 1
ATOM 638 C C . ALA A 1 81 ? -7.684 4.904 15.586 1.00 95.69 81 ALA A C 1
ATOM 640 O O . ALA A 1 81 ? -8.188 4.917 16.712 1.00 95.69 81 ALA A O 1
ATOM 641 N N . LEU A 1 82 ? -8.160 4.115 14.614 1.00 95.94 82 LEU A N 1
ATOM 642 C CA . LEU A 1 82 ? -9.273 3.175 14.811 1.00 95.94 82 LEU A CA 1
ATOM 643 C C . LEU A 1 82 ? -8.902 2.026 15.763 1.00 95.94 82 LEU A C 1
ATOM 645 O O . LEU A 1 82 ? -9.707 1.643 16.617 1.00 95.94 82 LEU A O 1
ATOM 649 N N . TYR A 1 83 ? -7.680 1.501 15.647 1.00 94.81 83 TYR A N 1
ATOM 650 C CA . TYR A 1 83 ? -7.157 0.442 16.506 1.00 94.81 83 TYR A CA 1
ATOM 651 C C . TYR A 1 83 ? -7.082 0.889 17.970 1.00 94.81 83 TYR A C 1
ATOM 653 O O . TYR A 1 83 ? -7.618 0.202 18.840 1.00 94.81 83 TYR A O 1
ATOM 661 N N . PHE A 1 84 ? -6.494 2.060 18.247 1.00 94.88 84 PHE A N 1
ATOM 662 C CA . PHE A 1 84 ? -6.362 2.595 19.609 1.00 94.88 84 PHE A CA 1
ATOM 663 C C . PHE A 1 84 ? -7.711 2.887 20.273 1.00 94.88 84 PHE A C 1
ATOM 665 O O . PHE A 1 84 ? -7.838 2.781 21.490 1.00 94.88 84 PHE A O 1
ATOM 672 N N . ARG A 1 85 ? -8.739 3.201 19.479 1.00 95.06 85 ARG A N 1
ATOM 673 C CA . ARG A 1 85 ? -10.119 3.389 19.957 1.00 95.06 85 ARG A CA 1
ATOM 674 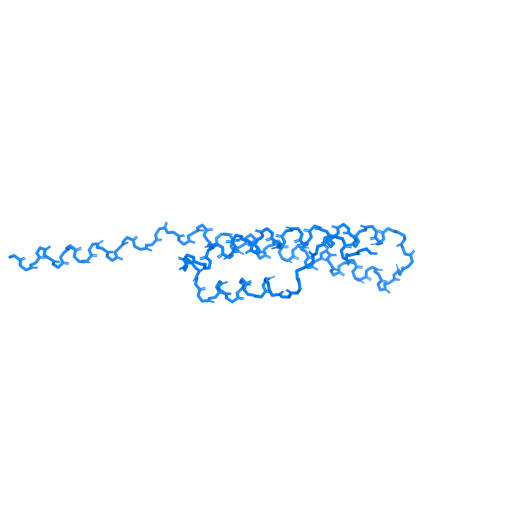C C . ARG A 1 85 ? -10.907 2.079 20.082 1.00 95.06 85 ARG A C 1
ATOM 676 O O . ARG A 1 85 ? -12.089 2.118 20.409 1.00 95.06 85 ARG A O 1
ATOM 683 N N . ASN A 1 86 ? -10.275 0.935 19.810 1.00 94.38 86 ASN A N 1
ATOM 684 C CA . ASN A 1 86 ? -10.883 -0.395 19.799 1.00 94.38 86 ASN A CA 1
ATOM 685 C C . ASN A 1 86 ? -12.141 -0.484 18.910 1.00 94.38 86 ASN A C 1
ATOM 687 O O . ASN A 1 86 ? -13.104 -1.168 19.247 1.00 94.38 86 ASN A O 1
ATOM 691 N N . LEU A 1 87 ? -12.126 0.222 17.773 1.00 94.69 87 LEU A N 1
ATOM 692 C CA . LEU A 1 87 ? -13.248 0.276 16.826 1.00 94.69 87 LEU A CA 1
ATOM 693 C C . LEU A 1 87 ? -13.187 -0.818 15.752 1.00 94.69 87 LEU A C 1
ATOM 695 O O . LEU A 1 87 ? -14.126 -0.972 14.982 1.00 94.69 87 LEU A O 1
ATOM 699 N N . LEU A 1 88 ? -12.082 -1.563 15.690 1.00 95.31 88 LEU A N 1
ATOM 700 C CA . LEU A 1 88 ? -11.855 -2.598 14.687 1.00 95.31 88 LEU A CA 1
ATOM 701 C C . LEU A 1 88 ? -12.277 -3.979 15.194 1.00 95.31 88 LEU A C 1
ATOM 703 O O . LEU A 1 88 ? -11.935 -4.377 16.313 1.00 95.31 88 LEU A O 1
ATOM 707 N N . THR A 1 89 ? -12.921 -4.754 14.324 1.00 96.31 89 THR A N 1
ATOM 708 C CA . THR A 1 89 ? -13.132 -6.193 14.532 1.00 96.31 89 THR A CA 1
ATOM 709 C C . THR A 1 89 ? -11.806 -6.961 14.490 1.00 96.31 89 THR A C 1
ATOM 711 O O . THR A 1 89 ? -10.788 -6.464 14.007 1.00 96.31 89 THR A O 1
ATOM 714 N N . THR A 1 90 ? -11.788 -8.213 14.958 1.00 96.94 90 THR A N 1
ATOM 715 C CA . THR A 1 90 ? -10.586 -9.069 14.900 1.00 96.94 90 THR A CA 1
ATOM 716 C C . THR A 1 90 ? -10.055 -9.232 13.471 1.00 96.94 90 THR A C 1
ATOM 718 O O . THR A 1 90 ? -8.843 -9.197 13.256 1.00 96.94 90 THR A O 1
ATOM 721 N N . THR A 1 91 ? -10.948 -9.371 12.488 1.00 96.81 91 THR A N 1
ATOM 722 C CA . THR A 1 91 ? -10.582 -9.478 11.069 1.00 96.81 91 THR A CA 1
ATOM 723 C C . THR A 1 91 ? -9.942 -8.188 10.566 1.00 96.81 91 THR A C 1
ATOM 725 O O . THR A 1 91 ? -8.852 -8.230 9.999 1.00 96.81 91 THR A O 1
ATOM 728 N N . GLN A 1 92 ? -10.554 -7.041 10.859 1.00 97.12 92 GLN A N 1
ATOM 729 C CA . GLN A 1 92 ? -10.020 -5.729 10.490 1.00 97.12 92 GLN A CA 1
ATOM 730 C C . GLN A 1 92 ? -8.669 -5.455 11.153 1.00 97.12 92 GLN A C 1
ATOM 732 O O . GLN A 1 92 ? -7.755 -4.983 10.493 1.00 97.12 92 GLN A O 1
ATOM 737 N N . LYS A 1 93 ? -8.477 -5.832 12.425 1.00 97.38 93 LYS A N 1
ATOM 738 C CA . LYS A 1 93 ? -7.170 -5.728 13.103 1.00 97.38 93 LYS A CA 1
ATOM 739 C C . LYS A 1 93 ? -6.078 -6.503 12.362 1.00 97.38 93 LYS A C 1
ATOM 741 O O . LYS A 1 93 ? -4.972 -5.992 12.195 1.00 97.38 93 LYS A O 1
ATOM 746 N N . ARG A 1 94 ? -6.383 -7.719 11.894 1.00 97.19 94 ARG A N 1
ATOM 747 C CA . ARG A 1 94 ? -5.447 -8.530 11.096 1.00 97.19 94 ARG A CA 1
ATOM 748 C C . ARG A 1 94 ? -5.149 -7.882 9.747 1.00 97.19 94 ARG A C 1
ATOM 750 O O . ARG A 1 94 ? -3.984 -7.802 9.374 1.00 97.19 94 ARG A O 1
ATOM 757 N N . GLN A 1 95 ? -6.169 -7.394 9.046 1.00 96.94 95 GLN A N 1
ATOM 758 C CA . GLN A 1 95 ? -5.997 -6.676 7.780 1.00 96.94 95 GLN A CA 1
ATOM 759 C C . GLN A 1 95 ? -5.138 -5.417 7.958 1.00 96.94 95 GLN A C 1
ATOM 761 O O . GLN A 1 95 ? -4.177 -5.234 7.214 1.00 96.94 95 GLN A O 1
ATOM 766 N N . SER A 1 96 ? -5.396 -4.613 8.995 1.00 96.88 96 SER A N 1
ATOM 767 C CA . SER A 1 96 ? -4.570 -3.451 9.339 1.00 96.88 96 SER A CA 1
ATOM 768 C C . SER A 1 96 ? -3.120 -3.835 9.593 1.00 96.88 96 SER A C 1
ATOM 770 O O . SER A 1 96 ? -2.215 -3.190 9.075 1.00 96.88 96 SER A O 1
ATOM 772 N N . TYR A 1 97 ? -2.882 -4.899 10.365 1.00 95.44 97 TYR A N 1
ATOM 773 C CA . TYR A 1 97 ? -1.529 -5.389 10.616 1.00 95.44 97 TYR A CA 1
ATOM 774 C C . TYR A 1 97 ? -0.829 -5.809 9.319 1.00 95.44 97 TYR A C 1
ATOM 776 O O . TYR A 1 97 ? 0.326 -5.457 9.110 1.00 95.44 97 TYR A O 1
ATOM 784 N N . LEU A 1 98 ? -1.517 -6.530 8.430 1.00 95.19 98 LEU A N 1
ATOM 785 C CA . LEU A 1 98 ? -0.947 -6.969 7.155 1.00 95.19 98 LEU A CA 1
ATOM 786 C C . LEU A 1 98 ? -0.639 -5.803 6.215 1.00 95.19 98 LEU A C 1
ATOM 788 O O . LEU A 1 98 ? 0.387 -5.839 5.541 1.00 95.19 98 LEU A O 1
ATOM 792 N N . LEU A 1 99 ? -1.488 -4.775 6.193 1.00 95.12 99 LEU A N 1
ATOM 793 C CA . LEU A 1 99 ? -1.234 -3.574 5.407 1.00 95.12 99 LEU A CA 1
ATOM 794 C C . LEU A 1 99 ? -0.083 -2.749 5.990 1.00 95.12 99 LEU A C 1
ATOM 796 O O . LEU A 1 99 ? 0.697 -2.192 5.232 1.00 95.12 99 LEU A O 1
ATOM 800 N N . CYS A 1 100 ? 0.030 -2.653 7.314 1.00 94.31 100 CYS A N 1
ATOM 801 C CA . CYS A 1 100 ? 0.919 -1.691 7.974 1.00 94.31 100 CYS A CA 1
ATOM 802 C C . CYS A 1 100 ? 2.203 -2.293 8.555 1.00 94.31 100 CYS A C 1
ATOM 804 O O . CYS A 1 100 ? 2.999 -1.571 9.155 1.00 94.31 100 CYS A O 1
ATOM 806 N N . ARG A 1 101 ? 2.419 -3.604 8.411 1.00 87.25 101 ARG A N 1
ATOM 807 C CA . ARG A 1 101 ? 3.682 -4.254 8.784 1.00 87.25 101 ARG A CA 1
ATOM 808 C C . ARG A 1 101 ? 4.795 -3.883 7.808 1.00 87.25 101 ARG A C 1
ATOM 810 O O . ARG A 1 101 ? 4.569 -3.761 6.609 1.00 87.25 101 ARG A O 1
ATOM 817 N N . GLY A 1 102 ? 6.016 -3.847 8.327 1.00 75.81 102 GLY A N 1
ATOM 818 C CA . GLY A 1 102 ? 7.229 -3.668 7.538 1.00 75.81 102 GLY A CA 1
ATOM 819 C C . GLY A 1 102 ? 7.948 -2.350 7.826 1.00 75.81 102 GLY A C 1
ATOM 820 O O . GLY A 1 102 ? 7.501 -1.565 8.666 1.00 75.81 102 GLY A O 1
ATOM 821 N N . PRO A 1 103 ? 9.100 -2.141 7.175 1.00 69.06 103 PRO A N 1
ATOM 822 C CA . PRO A 1 103 ? 9.856 -0.900 7.277 1.00 69.06 103 PRO A CA 1
ATOM 823 C C . PRO A 1 103 ? 9.020 0.296 6.809 1.00 69.06 103 PRO A C 1
ATOM 825 O O . PRO A 1 103 ? 8.289 0.224 5.819 1.00 69.06 103 PRO A O 1
ATOM 828 N N . LYS A 1 104 ? 9.128 1.404 7.545 1.00 69.19 104 LYS A N 1
ATOM 829 C CA . LYS A 1 104 ? 8.548 2.685 7.148 1.00 69.19 104 LYS A CA 1
ATOM 830 C C . LYS A 1 104 ? 9.516 3.354 6.189 1.00 69.19 104 LYS A C 1
ATOM 832 O O . LYS A 1 104 ? 10.508 3.904 6.642 1.00 69.19 104 LYS A O 1
ATOM 837 N N . TYR A 1 105 ? 9.217 3.293 4.901 1.00 64.06 105 TYR A N 1
ATOM 838 C CA . TYR A 1 105 ? 10.026 3.970 3.898 1.00 64.06 105 TYR A CA 1
ATOM 839 C C . TYR A 1 105 ? 9.670 5.455 3.838 1.00 64.06 105 TYR A C 1
ATOM 841 O O . TYR A 1 105 ? 8.493 5.811 3.684 1.00 64.06 105 TYR A O 1
ATOM 849 N N . THR A 1 106 ? 10.673 6.323 3.927 1.00 62.69 106 THR A N 1
ATOM 850 C CA . THR A 1 106 ? 10.540 7.714 3.483 1.00 62.69 106 THR A CA 1
ATOM 851 C C . THR A 1 106 ? 10.879 7.802 1.994 1.00 62.69 106 THR A C 1
ATOM 853 O O . THR A 1 106 ? 11.550 6.941 1.430 1.00 62.69 106 THR A O 1
ATOM 856 N N . TYR A 1 107 ? 10.383 8.833 1.306 1.00 54.94 107 TYR A N 1
ATOM 857 C CA . TYR A 1 107 ? 10.678 9.015 -0.123 1.00 54.94 107 TYR A CA 1
ATOM 858 C C . TYR A 1 107 ? 12.183 9.197 -0.401 1.00 54.94 107 TYR A C 1
ATOM 860 O O . TYR A 1 107 ? 12.644 8.901 -1.500 1.00 54.94 107 TYR A O 1
ATOM 868 N N . GLU A 1 108 ? 12.938 9.666 0.593 1.00 57.16 108 GLU A N 1
ATOM 869 C CA . GLU A 1 108 ? 14.389 9.862 0.521 1.00 57.16 108 GLU A CA 1
ATOM 870 C C . GLU A 1 108 ? 15.159 8.537 0.426 1.00 57.16 108 GLU A C 1
ATOM 872 O O . GLU A 1 108 ? 16.235 8.516 -0.153 1.00 57.16 108 GLU A O 1
ATOM 877 N N . GLU A 1 109 ? 14.595 7.430 0.918 1.00 50.97 109 GLU A N 1
ATOM 878 C CA . GLU A 1 109 ? 15.249 6.112 0.957 1.00 50.97 109 GLU A CA 1
ATOM 879 C C . GLU A 1 109 ? 15.058 5.283 -0.328 1.00 50.97 109 GLU A C 1
ATOM 881 O O . GLU A 1 109 ? 15.592 4.184 -0.444 1.00 50.97 109 GLU A O 1
ATOM 886 N N . ILE A 1 110 ? 14.264 5.773 -1.285 1.00 53.78 110 ILE A N 1
ATOM 887 C CA . ILE A 1 110 ? 13.879 5.036 -2.506 1.00 53.78 110 ILE A CA 1
ATOM 888 C C . ILE A 1 110 ? 14.780 5.409 -3.703 1.00 53.78 110 ILE A C 1
ATOM 890 O O . ILE A 1 110 ? 14.660 4.829 -4.783 1.00 53.78 110 ILE A O 1
ATOM 894 N N . ARG A 1 111 ? 15.679 6.383 -3.528 1.00 42.09 111 ARG A N 1
ATOM 895 C CA . ARG A 1 111 ? 16.601 6.891 -4.552 1.00 42.09 111 ARG A CA 1
ATOM 896 C C . ARG A 1 111 ? 18.038 6.492 -4.266 1.00 42.09 111 ARG A C 1
ATOM 898 O O . ARG A 1 111 ? 18.783 6.386 -5.263 1.00 42.09 111 ARG A O 1
#

Secondary structure (DSSP, 8-state):
-HHHHHHHHHHHHGGGGTTHHHHHHHHHHHHHHHHHHHHHHHHHHHHHHH-TT-HHHHHHHHHHHHHHHHHHHHHHHHHHHHHHTT-S-HHHHHHHHHHH-S----GGGG-

Radius of gyration: 21.76 Å; chains: 1; bounding box: 58×19×62 Å

Organism: NCBI:txid320188

pLDDT: mean 84.28, std 18.15, range [42.09, 98.38]

Sequence (111 aa):
MAYLRILTLLSLTLFKGCKSGDIDNFFEVINNDTVNYNANGAEIAWQSAINPNDPTLVNRAANYQKSRISWQNRMCDKLAALYFRNLLTTTQKRQSYLLCRGPKYTYEEIR